Protein AF-A0A2D4R068-F1 (afdb_monomer)

Mean predicted aligned error: 4.98 Å

Radius of gyration: 14.77 Å; Cα contacts (8 Å, |Δi|>4): 246; chains: 1; bounding box: 35×33×38 Å

Foldseek 3Di:
DPLVPDDLVQFDPPPHTKGKDACPDPPVLLVVCLVCVVPCVPPSNVVVCVVVVKDKDKDWDPVPQDLPAQKWKKAWNDDPPDPFWKFKAQVNDTDTRDHRMIMIHSGPDIDIDGDDDDDPTGMIMTMDDHPVVVVVSCVVSVNDD

Solvent-accessible surface area (backbone atoms only — not comparable to full-atom values): 8545 Å² total; per-residue (Å²): 111,69,70,82,77,66,52,69,90,31,54,40,64,78,86,47,58,34,37,50,42,72,55,75,59,54,66,70,62,46,50,59,41,57,80,38,50,92,43,68,77,38,68,69,39,45,53,48,28,66,75,47,74,36,55,76,46,75,38,52,42,73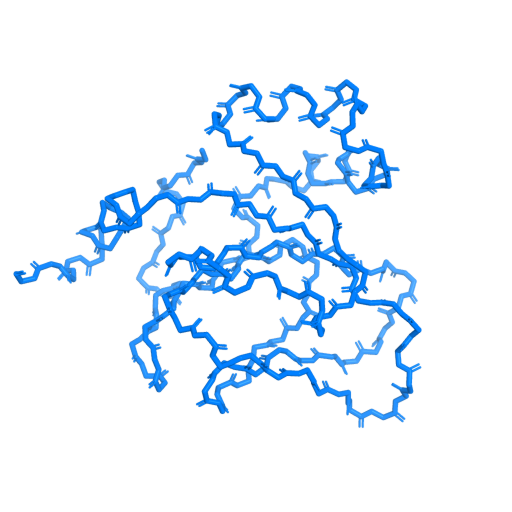,88,66,63,74,71,84,53,73,34,41,33,40,34,32,54,53,59,86,88,60,84,76,67,38,30,42,24,46,72,81,43,78,39,76,63,43,61,52,26,38,42,37,27,65,67,79,54,72,47,79,48,67,76,82,62,91,75,90,69,55,36,29,37,39,40,63,55,58,66,67,63,52,49,58,55,40,45,76,69,74,66,67,130

Secondary structure (DSSP, 8-state):
--GGG--GGGEE-SSS-EEEEE-SS-HHHHHHHHHTTT-TTSHHHHHHHHHHT--EEEESSGGG----SSSEEEEE---TT----EEEEETTEEEE--TTEEEEES---EEEEESSS--S---EEEE---HHHHHHHHHTTT---

Sequence (145 aa):
MDWAKLKLDHYHDQPVEHICITSLIDTNTYDRLYENQKDLNHQSWQEFKKKHNTNCSLRENISDIDLSNDVIWLWFFKERSDQTASYVHIKGKQIRYRPNVFLISKCKDFKFVHASRKYIRSPFVQLDMNVDDYNKILKRFNKTT

Structure (mmCIF, N/CA/C/O backbone):
data_AF-A0A2D4R068-F1
#
_entry.id   AF-A0A2D4R068-F1
#
loop_
_atom_site.group_PDB
_atom_site.id
_atom_site.type_symbol
_atom_site.label_atom_id
_atom_site.label_alt_id
_atom_site.label_comp_id
_atom_site.label_asym_id
_atom_site.label_entity_id
_atom_site.label_seq_id
_atom_site.pdbx_PDB_ins_code
_atom_site.Cartn_x
_atom_site.Cartn_y
_atom_site.Cartn_z
_atom_site.occupancy
_atom_site.B_iso_or_equiv
_atom_site.auth_seq_id
_atom_site.auth_comp_id
_atom_site.auth_asym_id
_atom_site.auth_atom_id
_atom_site.pdbx_PDB_model_num
ATOM 1 N N . MET A 1 1 ? 1.520 11.495 3.829 1.00 82.88 1 MET A N 1
ATOM 2 C CA . MET A 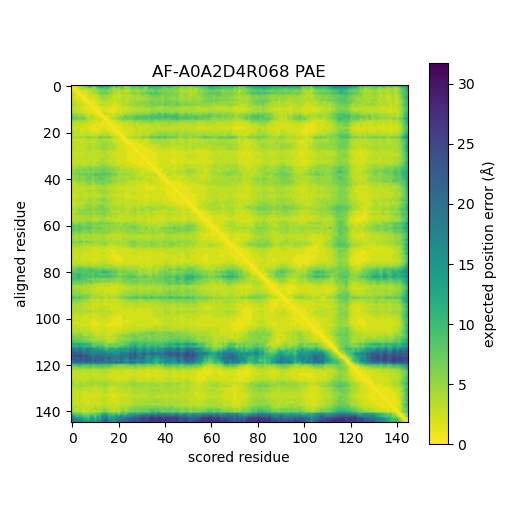1 1 ? 0.632 11.126 2.707 1.00 82.88 1 MET A CA 1
ATOM 3 C C . MET A 1 1 ? -0.531 12.098 2.625 1.00 82.88 1 MET A C 1
ATOM 5 O O . MET A 1 1 ? -0.903 12.650 3.655 1.00 82.88 1 MET A O 1
ATOM 9 N N . ASP A 1 2 ? -1.098 12.307 1.436 1.00 82.62 2 ASP A N 1
ATOM 10 C CA . ASP A 1 2 ? -2.287 13.153 1.263 1.00 82.62 2 ASP A CA 1
ATOM 11 C C . ASP A 1 2 ? -3.577 12.369 1.554 1.00 82.62 2 ASP A C 1
ATOM 13 O O . ASP A 1 2 ? -4.282 11.892 0.663 1.00 82.62 2 ASP A O 1
ATOM 17 N N . TRP A 1 3 ? -3.876 12.217 2.842 1.00 85.75 3 TRP A N 1
ATOM 18 C CA . TRP A 1 3 ? -5.055 11.497 3.320 1.00 85.75 3 TRP A CA 1
ATOM 19 C C . TRP A 1 3 ? -6.383 12.203 2.998 1.00 85.75 3 TRP A C 1
ATOM 21 O O . TRP A 1 3 ? -7.442 11.634 3.260 1.00 85.75 3 TRP A O 1
ATOM 31 N N . ALA A 1 4 ? -6.367 13.432 2.462 1.00 83.62 4 ALA A N 1
ATOM 32 C CA . ALA A 1 4 ? -7.583 14.136 2.047 1.00 83.62 4 ALA A CA 1
ATOM 33 C C . ALA A 1 4 ? -8.223 13.511 0.797 1.00 83.62 4 ALA A C 1
ATOM 35 O O . ALA A 1 4 ? -9.417 13.672 0.572 1.00 83.62 4 ALA A O 1
ATOM 36 N N . LYS A 1 5 ? -7.455 12.737 0.018 1.00 86.38 5 LYS A N 1
ATOM 37 C CA . LYS A 1 5 ? -7.952 12.001 -1.155 1.00 86.38 5 LYS A CA 1
ATOM 38 C C . LYS A 1 5 ? -8.759 10.745 -0.810 1.00 86.38 5 LYS A C 1
ATOM 40 O O . LYS A 1 5 ? -9.302 10.103 -1.711 1.00 86.38 5 LYS A O 1
ATOM 45 N N . LEU A 1 6 ? -8.809 10.349 0.462 1.00 88.94 6 LEU A N 1
ATOM 46 C CA . LEU A 1 6 ? -9.571 9.182 0.890 1.00 88.94 6 LEU A CA 1
ATOM 47 C C . LEU A 1 6 ? -11.080 9.450 0.788 1.00 88.94 6 LEU A C 1
ATOM 49 O O . LEU A 1 6 ? -11.568 10.481 1.238 1.00 88.94 6 LEU A O 1
ATOM 53 N N . LYS A 1 7 ? -11.809 8.494 0.208 1.00 89.06 7 LYS A N 1
ATOM 54 C CA . LYS A 1 7 ? -13.267 8.489 0.056 1.00 89.06 7 LYS A CA 1
ATOM 55 C C . LYS A 1 7 ? -13.826 7.233 0.712 1.00 89.06 7 LYS A C 1
ATOM 57 O O . LYS A 1 7 ? -13.092 6.256 0.845 1.00 89.06 7 LYS A O 1
ATOM 62 N N . LEU A 1 8 ? -15.108 7.250 1.076 1.00 86.62 8 LEU A N 1
ATOM 63 C CA . LEU A 1 8 ? -15.779 6.112 1.721 1.00 86.62 8 LEU A CA 1
ATOM 64 C C . LEU A 1 8 ? -15.602 4.802 0.936 1.00 86.62 8 LEU A C 1
ATOM 66 O O . LEU A 1 8 ? -15.332 3.776 1.545 1.00 86.62 8 LEU A O 1
ATOM 70 N N . ASP A 1 9 ? -15.621 4.859 -0.397 1.00 89.69 9 ASP A N 1
ATOM 71 C CA . ASP A 1 9 ? -15.455 3.688 -1.273 1.00 89.69 9 ASP A CA 1
ATOM 72 C C . ASP A 1 9 ? -14.075 3.015 -1.184 1.00 89.69 9 ASP A C 1
ATOM 74 O O . ASP A 1 9 ? -13.909 1.891 -1.651 1.00 89.69 9 ASP A O 1
ATOM 78 N N . HIS A 1 10 ? -13.074 3.689 -0.609 1.00 92.50 10 HIS A N 1
ATOM 79 C CA . HIS A 1 10 ? -11.753 3.102 -0.371 1.00 92.50 10 HIS A CA 1
ATOM 80 C C . HIS A 1 10 ? -11.704 2.267 0.911 1.00 92.50 10 HIS A C 1
ATOM 82 O O . HIS A 1 10 ? -10.732 1.545 1.125 1.00 92.50 10 HIS A O 1
ATOM 88 N N . TYR A 1 11 ? -12.696 2.407 1.791 1.00 92.94 11 TYR A N 1
ATOM 89 C CA . TYR A 1 11 ? -12.794 1.654 3.031 1.00 92.94 11 TYR A CA 1
ATOM 90 C C . TYR A 1 11 ? -13.700 0.438 2.844 1.00 92.94 11 TYR A C 1
ATOM 92 O O . TYR A 1 11 ? -14.784 0.518 2.264 1.00 92.94 11 TYR A O 1
ATOM 100 N N . HIS A 1 12 ? -13.268 -0.692 3.388 1.00 92.12 12 HIS A N 1
ATOM 101 C CA . HIS A 1 12 ? -14.006 -1.942 3.354 1.00 92.12 12 HIS A CA 1
ATOM 102 C C . HIS A 1 12 ? -13.943 -2.596 4.732 1.00 92.12 12 HIS A C 1
ATOM 104 O O . HIS A 1 12 ? -12.864 -2.726 5.300 1.00 92.12 12 HIS A O 1
ATOM 110 N N . ASP A 1 13 ? -15.085 -3.026 5.259 1.00 89.25 13 ASP A N 1
ATOM 111 C CA . ASP A 1 13 ? -15.202 -3.707 6.555 1.00 89.25 13 ASP A CA 1
ATOM 112 C C . ASP A 1 13 ? -15.352 -5.230 6.422 1.00 89.25 13 ASP A C 1
ATOM 114 O O . ASP A 1 13 ? -14.935 -5.978 7.306 1.00 89.25 13 ASP A O 1
ATOM 118 N N . GLN A 1 14 ? -15.912 -5.703 5.307 1.00 87.62 14 GLN A N 1
ATOM 119 C CA . GLN A 1 14 ? -16.108 -7.122 5.019 1.00 87.62 14 GLN A CA 1
ATOM 120 C C . GLN A 1 14 ? -15.134 -7.634 3.950 1.00 87.62 14 GLN A C 1
ATOM 122 O O . GLN A 1 14 ? -14.941 -6.984 2.914 1.00 87.62 14 GLN A O 1
ATOM 127 N N . PRO A 1 15 ? -14.549 -8.836 4.126 1.00 89.25 15 PRO A N 1
ATOM 128 C CA . PRO A 1 15 ? -14.600 -9.759 5.275 1.00 89.25 15 PRO A CA 1
ATOM 129 C C . PRO A 1 15 ? -13.636 -9.381 6.419 1.00 89.25 15 PRO A C 1
ATOM 131 O O . PRO A 1 15 ? -13.610 -10.039 7.465 1.00 89.25 15 PRO A O 1
ATOM 134 N N . VAL A 1 16 ? -12.802 -8.364 6.193 1.00 92.38 16 VAL A N 1
ATOM 135 C CA . VAL A 1 16 ? -11.957 -7.700 7.191 1.00 92.38 16 VAL A CA 1
ATOM 136 C C . VAL A 1 16 ? -11.907 -6.221 6.907 1.00 92.38 16 VAL A C 1
ATOM 138 O O . VAL A 1 16 ? -12.034 -5.806 5.754 1.00 92.38 16 VAL A O 1
ATOM 141 N N . GLU A 1 17 ? -11.591 -5.459 7.944 1.00 93.38 17 GLU A N 1
ATOM 142 C CA . GLU A 1 17 ? -11.246 -4.063 7.788 1.00 93.38 17 GLU A CA 1
ATOM 143 C C . GLU A 1 17 ? -9.969 -3.895 6.955 1.00 93.38 17 GLU A C 1
ATOM 145 O O . GLU A 1 17 ? -8.890 -4.378 7.317 1.00 93.38 17 GLU A O 1
ATOM 150 N N . HIS A 1 18 ? -10.092 -3.197 5.834 1.00 94.44 18 HIS A N 1
ATOM 151 C CA . HIS A 1 18 ? -8.967 -2.782 5.017 1.00 94.44 18 HIS A CA 1
ATOM 152 C C . HIS A 1 18 ? -9.292 -1.510 4.239 1.00 94.44 18 HIS A C 1
ATOM 154 O O . HIS A 1 18 ? -10.443 -1.208 3.928 1.00 94.44 18 HIS A O 1
ATOM 160 N N . ILE A 1 19 ? -8.241 -0.776 3.895 1.00 94.69 19 ILE A N 1
ATOM 161 C CA . ILE A 1 19 ? -8.295 0.371 3.000 1.00 94.69 19 ILE A CA 1
ATOM 162 C C . ILE A 1 19 ? -7.616 -0.035 1.699 1.00 94.69 19 ILE A C 1
ATOM 164 O O . ILE A 1 19 ? -6.471 -0.488 1.709 1.00 94.69 19 ILE A O 1
ATOM 168 N N . CYS A 1 20 ? -8.313 0.150 0.585 1.00 94.50 20 CYS A N 1
ATOM 169 C CA . CYS A 1 20 ? -7.786 -0.057 -0.753 1.00 94.50 20 CYS A CA 1
ATOM 170 C C . CYS A 1 20 ? -7.958 1.232 -1.555 1.00 94.50 20 CYS A C 1
ATOM 172 O O . CYS A 1 20 ? -9.076 1.666 -1.825 1.00 94.50 20 CYS A O 1
ATOM 174 N N . ILE A 1 21 ? -6.849 1.858 -1.940 1.00 94.00 21 ILE A N 1
ATOM 175 C CA . ILE A 1 21 ? -6.875 3.095 -2.722 1.00 94.00 21 ILE A CA 1
ATOM 176 C C . ILE A 1 21 ? -5.895 3.020 -3.882 1.00 94.00 21 ILE A C 1
ATOM 178 O O . ILE A 1 21 ? -4.721 2.692 -3.725 1.00 94.00 21 ILE A O 1
ATOM 182 N N . THR A 1 22 ? -6.380 3.388 -5.060 1.00 91.75 22 THR A N 1
ATOM 183 C CA . THR A 1 22 ? -5.560 3.596 -6.251 1.00 91.75 22 THR A CA 1
ATOM 184 C C . THR A 1 22 ? -5.148 5.061 -6.343 1.00 91.75 22 THR A C 1
ATOM 186 O O . THR A 1 22 ? -5.979 5.943 -6.128 1.00 91.75 22 THR A O 1
ATOM 189 N N . SER A 1 23 ? -3.901 5.331 -6.720 1.00 86.75 23 SER A N 1
ATOM 190 C CA . SER A 1 23 ? -3.433 6.684 -7.054 1.00 86.75 23 SER A CA 1
ATOM 191 C C . SER A 1 23 ? -3.502 7.703 -5.906 1.00 86.75 23 SER A C 1
ATOM 193 O O . SER A 1 23 ? -3.738 8.893 -6.126 1.00 86.75 23 SER A O 1
ATOM 195 N N . LEU A 1 24 ? -3.260 7.258 -4.665 1.00 90.50 24 LEU A N 1
ATOM 196 C CA . LEU A 1 24 ? -3.041 8.164 -3.525 1.00 90.50 24 LEU A CA 1
ATOM 197 C C . LEU A 1 24 ? -1.848 9.102 -3.802 1.00 90.50 24 LEU A C 1
ATOM 199 O O . LEU A 1 24 ? -1.916 10.312 -3.562 1.00 90.50 24 LEU A O 1
ATOM 203 N N . ILE A 1 25 ? -0.784 8.529 -4.369 1.00 92.19 25 ILE A N 1
ATOM 204 C CA . ILE A 1 25 ? 0.355 9.238 -4.950 1.00 92.19 25 ILE A CA 1
ATOM 205 C C . ILE A 1 25 ? 0.069 9.491 -6.430 1.00 92.19 25 ILE A C 1
ATOM 207 O O . ILE A 1 25 ? -0.452 8.615 -7.122 1.00 92.19 25 ILE A O 1
ATOM 211 N N . ASP A 1 26 ? 0.379 10.695 -6.908 1.00 91.31 26 ASP A N 1
ATOM 212 C CA . ASP A 1 26 ? 0.210 11.044 -8.316 1.00 91.31 26 ASP A CA 1
ATOM 213 C C . ASP A 1 26 ? 1.123 10.198 -9.215 1.00 91.31 26 ASP A C 1
ATOM 215 O O . ASP A 1 26 ? 2.186 9.735 -8.796 1.00 91.31 26 ASP A O 1
ATOM 219 N N . THR A 1 27 ? 0.702 9.994 -10.462 1.00 91.38 27 THR A N 1
ATOM 220 C CA . THR A 1 27 ? 1.404 9.117 -11.404 1.00 91.38 27 THR A CA 1
ATOM 221 C C . THR A 1 27 ? 2.848 9.549 -11.647 1.00 91.38 27 THR A C 1
ATOM 223 O O . THR A 1 27 ? 3.717 8.690 -11.686 1.00 91.38 27 THR A O 1
ATOM 226 N N . ASN A 1 28 ? 3.139 10.852 -11.712 1.00 92.19 28 ASN A N 1
ATOM 227 C CA . ASN A 1 28 ? 4.501 11.337 -11.956 1.00 92.19 28 ASN A CA 1
ATOM 228 C C . ASN A 1 28 ? 5.439 10.979 -10.795 1.00 92.19 28 ASN A C 1
ATOM 230 O O . ASN A 1 28 ? 6.547 10.482 -11.007 1.00 92.19 28 ASN A O 1
ATOM 234 N N . THR A 1 29 ? 4.990 11.196 -9.556 1.00 92.62 29 THR A N 1
ATOM 235 C CA . THR A 1 29 ? 5.743 10.795 -8.363 1.00 92.62 29 THR A CA 1
ATOM 236 C C . THR A 1 29 ? 5.902 9.277 -8.299 1.00 92.62 29 THR A C 1
ATOM 238 O O . THR A 1 29 ? 7.002 8.799 -8.018 1.00 92.62 29 THR A O 1
ATOM 241 N N . TYR A 1 30 ? 4.835 8.521 -8.573 1.00 94.06 30 TYR A N 1
ATOM 242 C CA . TYR A 1 30 ? 4.883 7.058 -8.606 1.00 94.06 30 TYR A CA 1
ATOM 243 C C . TYR A 1 30 ? 5.888 6.556 -9.645 1.00 94.06 30 TYR A C 1
ATOM 245 O O . TYR A 1 30 ? 6.736 5.740 -9.307 1.00 94.06 30 TYR A O 1
ATOM 253 N N . ASP A 1 31 ? 5.853 7.081 -10.869 1.00 93.50 31 ASP A N 1
ATOM 254 C CA . ASP A 1 31 ? 6.744 6.678 -11.954 1.00 93.50 31 ASP A CA 1
ATOM 255 C C . ASP A 1 31 ? 8.207 6.950 -11.598 1.00 93.50 31 ASP A C 1
ATOM 257 O O . ASP A 1 31 ? 9.051 6.068 -11.735 1.00 93.50 31 ASP A O 1
ATOM 261 N N . ARG A 1 32 ? 8.508 8.125 -11.031 1.00 93.88 32 ARG A N 1
ATOM 262 C CA . ARG A 1 32 ? 9.861 8.462 -10.562 1.00 93.88 32 ARG A CA 1
ATOM 263 C C . ARG A 1 32 ? 10.376 7.491 -9.494 1.00 93.88 32 ARG A C 1
ATO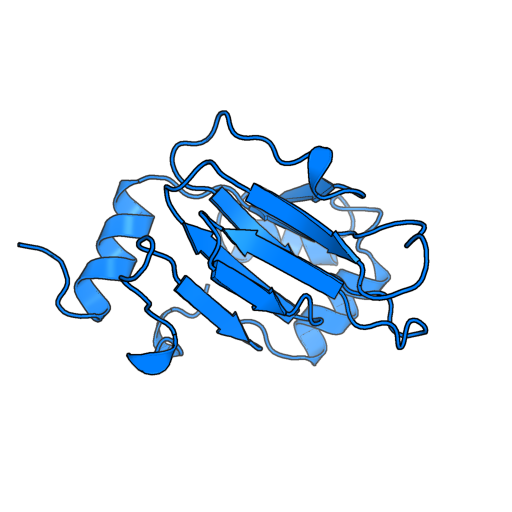M 265 O O . ARG A 1 32 ? 11.557 7.144 -9.489 1.00 93.88 32 ARG A O 1
ATOM 272 N N . LEU A 1 33 ? 9.510 7.073 -8.572 1.00 94.69 33 LEU A N 1
ATOM 273 C CA . LEU A 1 33 ? 9.851 6.102 -7.529 1.00 94.69 33 LEU A CA 1
ATOM 274 C C . LEU A 1 33 ? 9.959 4.682 -8.091 1.00 94.69 33 LEU A C 1
ATOM 276 O O . LEU A 1 33 ? 10.839 3.933 -7.675 1.00 94.69 33 LEU A O 1
ATOM 280 N N . TYR A 1 34 ? 9.111 4.336 -9.060 1.00 93.81 34 TYR A N 1
ATOM 281 C CA . TYR A 1 34 ? 9.105 3.051 -9.751 1.00 93.81 34 TYR A CA 1
ATOM 282 C C . TYR A 1 34 ? 10.418 2.813 -10.503 1.00 93.81 34 TYR A C 1
ATOM 284 O O . TYR A 1 34 ? 11.011 1.747 -10.348 1.00 93.81 34 TYR A O 1
ATOM 292 N N . GLU A 1 35 ? 10.921 3.808 -11.243 1.00 92.88 35 GLU A N 1
ATOM 293 C CA . GLU A 1 35 ? 12.210 3.689 -11.949 1.00 92.88 35 GLU A CA 1
ATOM 294 C C . GLU A 1 35 ? 13.378 3.424 -10.981 1.00 92.88 35 GLU A C 1
ATOM 296 O O . GLU A 1 35 ? 14.335 2.734 -11.320 1.00 92.88 35 GLU A O 1
ATOM 301 N N . ASN A 1 36 ? 13.262 3.895 -9.736 1.00 92.19 36 ASN A N 1
ATOM 302 C CA . ASN A 1 36 ? 14.273 3.733 -8.692 1.00 92.19 36 ASN A CA 1
ATOM 303 C C . ASN A 1 36 ? 13.884 2.697 -7.626 1.00 92.19 36 ASN A C 1
ATOM 305 O O . ASN A 1 36 ? 14.470 2.675 -6.549 1.00 92.19 36 ASN A O 1
ATOM 309 N N . GLN A 1 37 ? 12.886 1.841 -7.871 1.00 89.94 37 GLN A N 1
ATOM 310 C CA . GLN A 1 37 ? 12.314 0.979 -6.825 1.00 89.94 37 GLN A CA 1
ATOM 311 C C . GLN A 1 37 ? 13.332 0.019 -6.192 1.00 89.94 37 GLN A C 1
ATOM 313 O O . GLN A 1 37 ? 13.208 -0.307 -5.016 1.00 89.94 37 GLN A O 1
ATOM 318 N N . LYS A 1 38 ? 14.347 -0.409 -6.960 1.00 89.25 38 LYS A N 1
ATOM 319 C CA . LYS A 1 38 ? 15.411 -1.319 -6.501 1.00 89.25 38 LYS A CA 1
ATOM 320 C C . LYS A 1 38 ? 16.405 -0.653 -5.548 1.00 89.25 38 LYS A C 1
ATOM 322 O O . LYS A 1 38 ? 17.078 -1.359 -4.806 1.00 89.25 38 LYS A O 1
ATOM 327 N N . ASP A 1 39 ? 16.488 0.676 -5.564 1.00 92.00 39 ASP A N 1
ATOM 328 C CA . ASP A 1 39 ? 17.356 1.454 -4.687 1.00 92.00 39 ASP A CA 1
ATOM 329 C C . ASP A 1 39 ? 16.525 2.439 -3.856 1.00 92.00 39 ASP A C 1
ATOM 331 O O . ASP A 1 39 ? 16.320 3.602 -4.208 1.00 92.00 39 ASP A O 1
ATOM 335 N N . LEU A 1 40 ? 16.068 1.970 -2.693 1.00 91.06 40 LEU A N 1
ATOM 336 C CA . LEU A 1 40 ? 15.340 2.808 -1.737 1.00 91.06 40 LEU A CA 1
ATOM 337 C C . LEU A 1 40 ? 16.227 3.840 -1.019 1.00 91.06 40 LEU A C 1
ATOM 339 O O . LEU A 1 40 ? 15.707 4.598 -0.189 1.00 91.06 40 LEU A O 1
ATOM 343 N N . ASN A 1 41 ? 17.536 3.861 -1.294 1.00 91.25 41 ASN A N 1
ATOM 344 C CA . ASN A 1 41 ? 18.455 4.901 -0.841 1.00 91.25 41 ASN A CA 1
ATOM 345 C C . ASN A 1 41 ? 18.659 5.998 -1.888 1.00 91.25 41 ASN A C 1
ATOM 347 O O . ASN A 1 41 ? 19.216 7.044 -1.551 1.00 91.25 41 ASN A O 1
ATOM 351 N N . HIS A 1 42 ? 18.155 5.802 -3.110 1.00 94.62 42 HIS A N 1
ATOM 352 C CA . HIS A 1 42 ? 18.167 6.818 -4.148 1.00 94.62 42 HIS A CA 1
ATOM 353 C C . HIS A 1 42 ? 17.486 8.108 -3.669 1.00 94.62 42 HIS A C 1
ATOM 355 O O . HIS A 1 42 ? 16.519 8.078 -2.897 1.00 94.62 42 HIS A O 1
ATOM 361 N N . GLN A 1 43 ? 17.947 9.257 -4.174 1.00 94.12 43 GLN A N 1
ATOM 362 C CA . GLN A 1 43 ? 17.480 10.582 -3.757 1.00 94.12 43 GLN A CA 1
ATOM 363 C C . GLN A 1 43 ? 15.948 10.699 -3.775 1.00 94.12 43 GLN A C 1
ATOM 365 O O . GLN A 1 43 ? 15.352 11.208 -2.830 1.00 94.12 43 GLN A O 1
ATOM 370 N N . SER A 1 44 ? 15.290 10.169 -4.810 1.00 93.38 44 SER A N 1
ATOM 371 C CA . SER A 1 44 ? 13.827 10.218 -4.934 1.00 93.38 44 SER A CA 1
ATOM 372 C C . SER A 1 44 ? 13.100 9.509 -3.785 1.00 93.38 44 SER A C 1
ATOM 374 O O . SER A 1 44 ? 12.079 10.007 -3.307 1.00 93.38 44 SER A O 1
ATOM 376 N N . TRP A 1 45 ? 13.628 8.373 -3.320 1.00 94.94 45 TRP A N 1
ATOM 377 C CA . TRP A 1 45 ? 13.072 7.635 -2.186 1.00 94.94 45 TRP A CA 1
ATOM 378 C C . TRP A 1 45 ? 13.393 8.310 -0.854 1.00 94.94 45 TRP A C 1
ATOM 380 O O . TRP A 1 45 ? 12.526 8.362 0.015 1.00 94.94 45 TRP A O 1
ATOM 390 N N . GLN A 1 46 ? 14.587 8.885 -0.701 1.00 93.94 46 GLN A N 1
ATOM 391 C CA . GLN A 1 46 ? 14.951 9.661 0.490 1.00 93.94 46 GLN A CA 1
ATOM 392 C C . GLN A 1 46 ? 14.062 10.900 0.655 1.00 93.94 46 GLN A C 1
ATOM 394 O O . GLN A 1 46 ? 13.528 11.150 1.736 1.00 93.94 46 GLN A O 1
ATOM 399 N N . GLU A 1 47 ? 13.828 11.640 -0.432 1.00 93.50 47 GLU A N 1
ATOM 400 C CA . GLU A 1 47 ? 12.893 12.768 -0.460 1.00 93.50 47 GLU A CA 1
ATOM 401 C C . GLU A 1 47 ? 11.481 12.335 -0.058 1.00 93.50 47 GLU A C 1
ATOM 403 O O . GLU A 1 47 ? 10.827 13.008 0.740 1.00 93.50 47 GLU A O 1
ATOM 408 N N . PHE A 1 48 ? 11.017 11.195 -0.574 1.00 93.50 48 PHE A N 1
ATOM 409 C CA . PHE A 1 48 ? 9.706 10.646 -0.247 1.00 93.50 48 PHE A CA 1
ATOM 410 C C . PHE A 1 48 ? 9.589 10.254 1.233 1.00 93.50 48 PHE A C 1
ATOM 412 O O . PHE A 1 48 ? 8.653 10.694 1.907 1.00 93.50 48 PHE A O 1
ATOM 419 N N . LYS A 1 49 ? 10.556 9.488 1.756 1.00 93.00 49 LYS A N 1
ATOM 420 C CA . LYS A 1 49 ? 10.617 9.069 3.166 1.00 93.00 49 LYS A CA 1
ATOM 421 C C . LYS A 1 49 ? 10.628 10.281 4.092 1.00 93.00 49 LYS A C 1
ATOM 423 O O . LYS A 1 49 ? 9.831 10.346 5.023 1.00 93.00 49 LYS A O 1
ATOM 428 N N . LYS A 1 50 ? 11.446 11.294 3.780 1.00 92.62 50 LYS A N 1
ATOM 429 C CA . LYS A 1 50 ? 11.519 12.553 4.536 1.00 92.62 50 LYS A CA 1
ATOM 430 C C . LYS A 1 50 ? 10.206 13.337 4.487 1.00 92.62 50 LYS A C 1
ATOM 432 O O . LYS A 1 50 ? 9.736 13.805 5.518 1.00 92.62 50 LYS A O 1
ATOM 437 N N . LYS A 1 51 ? 9.585 13.462 3.310 1.00 92.12 51 LYS A N 1
ATOM 438 C CA . LYS A 1 51 ? 8.315 14.190 3.126 1.00 92.12 51 LYS A CA 1
ATOM 439 C C . LYS A 1 51 ? 7.148 13.544 3.874 1.00 92.12 51 LYS A C 1
ATOM 441 O O . LYS A 1 51 ? 6.203 14.233 4.257 1.00 92.12 51 LYS A O 1
ATOM 446 N N . HIS A 1 52 ? 7.162 12.224 4.024 1.00 88.81 52 HIS A N 1
ATOM 447 C CA . HIS A 1 52 ? 6.056 11.475 4.618 1.00 88.81 52 HIS A CA 1
ATOM 448 C C . HIS A 1 52 ? 6.365 10.855 5.978 1.00 88.81 52 HIS A C 1
ATOM 450 O O . HIS A 1 52 ? 5.468 10.231 6.539 1.00 88.81 52 HIS A O 1
ATOM 456 N N . ASN A 1 53 ? 7.568 11.085 6.510 1.00 88.81 53 ASN A N 1
ATOM 457 C CA . ASN A 1 53 ? 8.057 10.562 7.783 1.00 88.81 53 ASN A CA 1
ATOM 458 C C . ASN A 1 53 ? 7.749 9.067 7.958 1.00 88.81 53 ASN A C 1
ATOM 460 O O . ASN A 1 53 ? 7.124 8.651 8.930 1.00 88.81 53 ASN A O 1
ATOM 464 N N . THR A 1 54 ? 8.119 8.272 6.957 1.00 89.00 54 THR A N 1
ATOM 465 C CA . THR A 1 54 ? 7.851 6.832 6.914 1.00 89.00 54 THR A CA 1
ATOM 466 C C . THR A 1 54 ? 9.078 6.104 6.390 1.00 89.00 54 THR A C 1
ATOM 468 O O . THR A 1 54 ? 9.819 6.644 5.563 1.00 89.00 54 THR A O 1
ATOM 471 N N . ASN A 1 55 ? 9.286 4.878 6.861 1.00 91.81 55 ASN A N 1
ATOM 472 C CA . ASN A 1 55 ? 10.269 3.983 6.275 1.00 91.81 55 ASN A CA 1
ATOM 473 C C . ASN A 1 55 ? 9.617 3.135 5.190 1.00 91.81 55 ASN A C 1
ATOM 475 O O . ASN A 1 55 ? 8.397 2.980 5.120 1.00 91.81 55 ASN A O 1
ATOM 479 N N . CYS A 1 56 ? 10.458 2.603 4.313 1.00 93.38 56 CYS A N 1
ATOM 480 C CA . CYS A 1 56 ? 10.019 1.797 3.189 1.00 93.38 56 CYS A CA 1
ATOM 481 C C . CYS A 1 56 ? 10.968 0.617 3.019 1.00 93.38 56 CYS A C 1
ATOM 483 O O . CYS A 1 56 ? 12.189 0.803 3.059 1.00 93.38 56 CYS A O 1
ATOM 485 N N . SER A 1 57 ? 10.402 -0.553 2.748 1.00 94.31 57 SER A N 1
ATOM 486 C CA . SER A 1 57 ? 11.137 -1.771 2.417 1.00 94.31 57 SER A CA 1
ATOM 487 C C . SER A 1 57 ? 10.582 -2.361 1.128 1.00 94.31 57 SER A C 1
ATOM 489 O O . SER A 1 57 ? 9.385 -2.629 1.030 1.00 94.31 57 SER A O 1
ATOM 491 N N . LEU A 1 58 ? 11.448 -2.555 0.134 1.00 94.25 58 LEU A N 1
ATOM 492 C CA . LEU A 1 58 ? 11.083 -3.221 -1.108 1.00 94.25 58 LEU A CA 1
ATOM 493 C C . LEU A 1 58 ? 11.092 -4.722 -0.844 1.00 94.25 58 LEU A C 1
ATOM 495 O O . LEU A 1 58 ? 12.055 -5.256 -0.295 1.00 94.25 58 LEU A O 1
ATOM 499 N N . ARG A 1 59 ? 10.032 -5.394 -1.274 1.00 92.50 59 ARG A N 1
ATOM 500 C CA . ARG A 1 59 ? 9.921 -6.848 -1.259 1.00 92.50 59 ARG A CA 1
ATOM 501 C C . ARG A 1 59 ? 9.513 -7.317 -2.640 1.00 92.50 59 ARG A C 1
ATOM 503 O O . ARG A 1 59 ? 8.758 -6.631 -3.326 1.00 92.50 59 ARG A O 1
ATOM 510 N N . GLU A 1 60 ? 10.036 -8.460 -3.063 1.00 88.12 60 GLU A N 1
ATOM 511 C CA . GLU A 1 60 ? 9.837 -8.946 -4.430 1.00 88.12 60 GLU A CA 1
ATOM 512 C C . GLU A 1 60 ? 8.695 -9.950 -4.550 1.00 88.12 60 GLU A C 1
ATOM 514 O O . GLU A 1 60 ? 8.164 -10.115 -5.645 1.00 88.12 60 GLU A O 1
ATOM 519 N N . ASN A 1 61 ? 8.290 -10.594 -3.452 1.00 85.94 61 ASN A N 1
ATOM 520 C CA . ASN A 1 61 ? 7.180 -11.540 -3.436 1.00 85.94 61 ASN A CA 1
ATOM 521 C C . ASN A 1 61 ? 6.270 -11.305 -2.239 1.00 85.94 61 ASN A C 1
ATOM 523 O O . ASN A 1 61 ? 6.717 -10.964 -1.149 1.00 85.94 61 ASN A O 1
ATOM 527 N N . ILE A 1 62 ? 4.966 -11.512 -2.431 1.00 81.56 62 ILE A N 1
ATOM 528 C CA . ILE A 1 62 ? 3.944 -11.321 -1.383 1.00 81.56 62 ILE A CA 1
ATOM 529 C C . ILE A 1 62 ? 4.122 -12.306 -0.221 1.00 81.56 62 ILE A C 1
ATOM 531 O O . ILE A 1 62 ? 3.743 -12.001 0.904 1.00 81.56 62 ILE A O 1
ATOM 535 N N . SER A 1 63 ? 4.762 -13.451 -0.463 1.00 82.31 63 SER A N 1
ATOM 536 C CA . SER A 1 63 ? 5.223 -14.351 0.601 1.00 82.31 63 SER A CA 1
ATOM 537 C C . SER A 1 63 ? 6.187 -13.684 1.579 1.00 82.31 63 SER A C 1
ATOM 539 O O . SER A 1 63 ? 6.290 -14.124 2.717 1.00 82.31 63 SER A O 1
ATOM 541 N N . ASP A 1 64 ? 6.881 -12.636 1.140 1.00 88.50 64 ASP A N 1
ATOM 542 C CA . ASP A 1 64 ? 7.932 -11.989 1.911 1.00 88.50 64 ASP A CA 1
ATOM 543 C C . ASP A 1 64 ? 7.367 -10.878 2.801 1.00 88.50 64 ASP A C 1
ATOM 545 O O . ASP A 1 64 ? 8.154 -10.239 3.495 1.00 88.50 64 ASP A O 1
ATOM 549 N N . ILE A 1 65 ? 6.047 -10.611 2.779 1.00 89.69 65 ILE A N 1
ATOM 550 C CA . ILE A 1 65 ? 5.417 -9.589 3.630 1.00 89.69 65 ILE A CA 1
ATOM 551 C C . ILE A 1 65 ? 5.866 -9.792 5.073 1.00 89.69 65 ILE A C 1
ATOM 553 O O . ILE A 1 65 ? 5.749 -10.877 5.641 1.00 89.69 65 ILE A O 1
ATOM 557 N N . ASP A 1 66 ? 6.324 -8.708 5.683 1.00 91.06 66 ASP A N 1
ATOM 558 C CA . ASP A 1 66 ? 6.640 -8.723 7.097 1.00 91.06 66 ASP A CA 1
ATOM 559 C C . ASP A 1 66 ? 5.381 -8.451 7.912 1.00 91.06 66 ASP A C 1
ATOM 561 O O . ASP A 1 66 ? 4.823 -7.353 7.886 1.00 91.06 66 ASP A O 1
ATOM 565 N N . LEU A 1 67 ? 4.936 -9.494 8.610 1.00 91.00 67 LEU A N 1
ATOM 566 C CA . LEU A 1 67 ? 3.732 -9.512 9.435 1.00 91.00 67 LEU A CA 1
ATOM 567 C C . LEU A 1 67 ? 4.005 -9.146 10.906 1.00 91.00 67 LEU A C 1
ATOM 569 O O . LEU A 1 67 ? 3.102 -9.270 11.744 1.00 91.00 67 LEU A O 1
ATOM 573 N N . SER A 1 68 ? 5.234 -8.733 11.243 1.00 90.38 68 SER A N 1
ATOM 574 C CA . SER A 1 68 ? 5.590 -8.305 12.602 1.00 90.38 68 SER A CA 1
ATOM 575 C C . SER A 1 68 ? 4.891 -7.002 12.989 1.00 90.38 68 SER A C 1
ATOM 577 O O . SER A 1 68 ? 4.427 -6.881 14.122 1.00 90.38 68 SER A O 1
ATOM 579 N N . ASN A 1 69 ? 4.709 -6.086 12.034 1.00 89.00 69 ASN A N 1
ATOM 580 C CA . ASN A 1 69 ? 3.979 -4.840 12.239 1.00 89.00 69 ASN A CA 1
ATOM 581 C C . ASN A 1 69 ? 2.490 -5.095 12.547 1.00 89.00 69 ASN A C 1
ATOM 583 O O . ASN A 1 69 ? 1.853 -5.994 11.988 1.00 89.00 69 ASN A O 1
ATOM 587 N N . ASP A 1 70 ? 1.909 -4.264 13.417 1.00 92.75 70 ASP A N 1
ATOM 588 C CA . ASP A 1 70 ? 0.477 -4.319 13.748 1.00 92.75 70 ASP A CA 1
ATOM 589 C C . ASP A 1 70 ? -0.414 -3.874 12.585 1.00 92.75 70 ASP A C 1
ATOM 591 O O . ASP A 1 70 ? -1.539 -4.352 12.430 1.00 92.75 70 ASP A O 1
ATOM 595 N N . VAL A 1 71 ? 0.091 -2.951 11.764 1.00 94.19 71 VAL A N 1
ATOM 596 C CA . VAL A 1 71 ? -0.565 -2.466 10.551 1.00 94.19 71 VAL A CA 1
ATOM 597 C C . VAL A 1 71 ? 0.296 -2.852 9.359 1.00 94.19 71 VAL A C 1
ATOM 599 O O . VAL A 1 71 ? 1.456 -2.457 9.251 1.00 94.19 71 VAL A O 1
ATOM 602 N N . ILE A 1 72 ? -0.293 -3.606 8.440 1.00 95.12 72 ILE A N 1
ATOM 603 C CA . ILE A 1 72 ? 0.322 -3.983 7.176 1.00 95.12 72 ILE A CA 1
ATOM 604 C C . ILE A 1 72 ? -0.070 -2.944 6.135 1.00 95.12 72 ILE A C 1
ATOM 606 O O . ILE A 1 72 ? -1.249 -2.792 5.806 1.00 95.12 72 ILE A O 1
ATOM 610 N N . TRP A 1 73 ? 0.923 -2.224 5.617 1.00 95.25 73 TRP A N 1
ATOM 611 C CA . TRP A 1 73 ? 0.742 -1.209 4.587 1.00 95.25 73 TRP A CA 1
ATOM 612 C C . TRP A 1 73 ? 1.579 -1.548 3.359 1.00 95.25 73 TRP A C 1
ATOM 614 O O . TRP A 1 73 ? 2.799 -1.405 3.351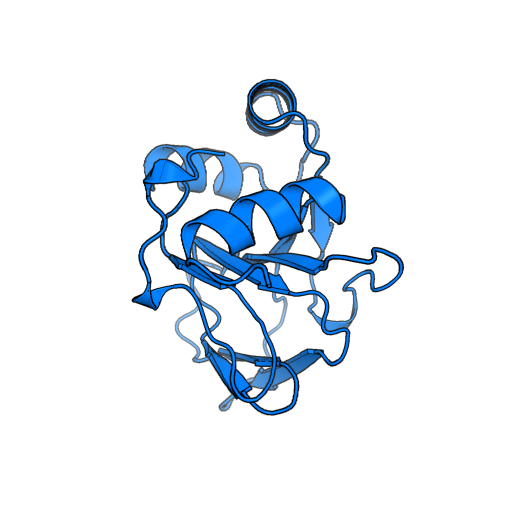 1.00 95.25 73 TRP A O 1
ATOM 624 N N . LEU A 1 74 ? 0.903 -2.006 2.311 1.00 95.50 74 LEU A N 1
ATOM 625 C CA . LEU A 1 74 ? 1.511 -2.423 1.057 1.00 95.50 74 LEU A CA 1
ATOM 626 C C . LEU A 1 74 ? 1.233 -1.389 -0.027 1.00 95.50 74 LEU A C 1
ATOM 628 O O . LEU A 1 74 ? 0.112 -0.896 -0.153 1.00 95.50 74 LEU A O 1
ATOM 632 N N . TRP A 1 75 ? 2.235 -1.117 -0.852 1.00 96.19 75 TRP A N 1
ATOM 633 C CA . TRP A 1 75 ? 2.117 -0.314 -2.060 1.00 96.19 75 TRP A CA 1
ATOM 634 C C . TRP A 1 75 ? 2.599 -1.113 -3.262 1.00 96.19 75 TRP A C 1
ATOM 636 O O . TRP A 1 75 ? 3.738 -1.570 -3.297 1.00 96.19 75 TRP A O 1
ATOM 646 N N . PHE A 1 76 ? 1.727 -1.321 -4.240 1.00 94.56 76 PHE A N 1
ATOM 647 C CA . PHE A 1 76 ? 1.976 -2.237 -5.348 1.00 94.56 76 PHE A CA 1
ATOM 648 C C . PHE A 1 76 ? 2.750 -1.583 -6.497 1.00 94.56 76 PHE A C 1
ATOM 650 O O . PHE A 1 76 ? 2.331 -0.554 -7.032 1.00 94.56 76 PHE A O 1
ATOM 657 N N . PHE A 1 77 ? 3.826 -2.251 -6.926 1.00 92.88 77 PHE A N 1
ATOM 658 C CA . PHE A 1 77 ? 4.705 -1.832 -8.021 1.00 92.88 77 PHE A CA 1
ATOM 659 C C . PHE A 1 77 ? 4.638 -2.809 -9.204 1.00 92.88 77 PHE A C 1
ATOM 661 O O . PHE A 1 77 ? 5.647 -3.329 -9.667 1.00 92.88 77 PHE A O 1
ATOM 668 N N . LYS A 1 78 ? 3.430 -3.087 -9.712 1.00 89.12 78 LYS A N 1
ATOM 669 C CA . LYS A 1 78 ? 3.248 -4.030 -10.828 1.00 89.12 78 LYS A CA 1
ATOM 670 C C . LYS A 1 78 ? 4.130 -3.657 -12.029 1.00 89.12 78 LYS A C 1
ATOM 672 O O . LYS A 1 78 ? 4.104 -2.509 -12.473 1.00 89.12 78 LYS A O 1
ATOM 677 N N . GLU A 1 79 ? 4.854 -4.640 -12.568 1.00 86.62 79 GLU A N 1
ATOM 678 C CA . GLU A 1 79 ? 5.692 -4.446 -13.753 1.00 86.62 79 GLU A CA 1
ATOM 679 C C . GLU A 1 79 ? 4.855 -3.996 -14.960 1.00 86.62 79 GLU A C 1
ATOM 681 O O . GLU A 1 79 ? 3.824 -4.590 -15.276 1.00 86.62 79 GLU A O 1
ATOM 686 N N . ARG A 1 80 ? 5.300 -2.936 -15.645 1.00 83.44 80 ARG A N 1
ATOM 687 C CA . ARG A 1 80 ? 4.554 -2.312 -16.757 1.00 83.44 80 ARG A CA 1
ATOM 688 C C . ARG A 1 80 ? 4.386 -3.221 -17.977 1.00 83.44 80 ARG A C 1
ATOM 690 O O . ARG A 1 80 ? 3.385 -3.121 -18.678 1.00 83.44 80 ARG A O 1
ATOM 697 N N . SER A 1 81 ? 5.363 -4.087 -18.239 1.00 82.94 81 SER A N 1
ATOM 698 C CA . SER A 1 81 ? 5.332 -5.056 -19.341 1.00 82.94 81 SER A CA 1
ATOM 699 C C . SER A 1 81 ? 4.373 -6.217 -19.081 1.00 82.94 81 SER A C 1
ATOM 701 O O . SER A 1 81 ? 4.010 -6.938 -20.011 1.00 82.94 81 SER A O 1
ATOM 703 N N . ASP A 1 82 ? 3.957 -6.414 -17.831 1.00 79.00 82 ASP A N 1
ATOM 704 C CA . ASP A 1 82 ? 3.177 -7.569 -17.445 1.00 79.00 82 ASP A CA 1
ATOM 705 C C . ASP A 1 82 ? 1.667 -7.304 -17.506 1.00 79.00 82 ASP A C 1
ATOM 707 O O . ASP A 1 82 ? 1.080 -6.539 -16.738 1.00 79.00 82 ASP A O 1
ATOM 711 N N . GLN A 1 83 ? 1.019 -8.029 -18.412 1.00 78.75 83 GLN A N 1
ATOM 712 C CA . GLN A 1 83 ? -0.417 -7.944 -18.663 1.00 78.75 83 GLN A CA 1
ATOM 713 C C . GLN A 1 83 ? -1.222 -8.995 -17.885 1.00 78.75 83 GLN A C 1
ATOM 715 O O . GLN A 1 83 ? -2.448 -9.048 -18.000 1.00 78.75 83 GLN A O 1
ATOM 720 N N . THR A 1 84 ? -0.569 -9.841 -17.083 1.00 81.81 84 THR A N 1
ATOM 721 C CA . THR A 1 84 ? -1.259 -10.904 -16.352 1.00 81.81 84 THR A CA 1
ATOM 722 C C . THR A 1 84 ? -2.131 -10.356 -15.221 1.00 81.81 84 THR A C 1
ATOM 724 O O . THR A 1 84 ? -1.793 -9.401 -14.507 1.00 81.81 84 THR A O 1
ATOM 727 N N . ALA A 1 85 ? -3.299 -10.976 -15.048 1.00 83.25 85 ALA A N 1
ATOM 728 C CA . ALA A 1 85 ? -4.159 -10.713 -13.908 1.00 83.25 85 ALA A CA 1
ATOM 729 C C . ALA A 1 85 ? -3.616 -11.444 -12.670 1.00 83.25 85 ALA A C 1
ATOM 731 O O . ALA A 1 85 ? -3.519 -12.672 -12.652 1.00 83.25 85 ALA A O 1
ATOM 732 N N . SER A 1 86 ? -3.306 -10.666 -11.633 1.00 87.12 86 SER A N 1
ATOM 733 C CA . SER A 1 86 ? -2.818 -11.155 -10.342 1.00 87.12 86 SER A CA 1
ATOM 734 C C . SER A 1 86 ? -3.626 -10.535 -9.214 1.00 87.12 86 SER A C 1
ATOM 736 O O . SER A 1 86 ? -4.125 -9.407 -9.339 1.00 87.12 86 SER A O 1
ATOM 738 N N . TYR A 1 87 ? -3.760 -11.272 -8.114 1.00 89.25 87 TYR A N 1
ATOM 739 C CA . TYR A 1 87 ? -4.615 -10.870 -7.010 1.00 89.25 87 TYR A CA 1
ATOM 740 C C . TYR A 1 87 ? -3.984 -11.166 -5.656 1.00 89.25 87 TYR A C 1
ATOM 742 O O . TYR A 1 87 ? -3.449 -12.247 -5.426 1.00 89.25 87 TYR A O 1
ATOM 750 N N . VAL A 1 88 ? -4.113 -10.205 -4.748 1.00 90.44 88 VAL A N 1
ATOM 751 C CA . VAL A 1 88 ? -3.811 -10.350 -3.326 1.00 90.44 88 VAL A CA 1
ATOM 752 C C . VAL A 1 88 ? -5.111 -10.667 -2.610 1.00 90.44 88 VAL A C 1
ATOM 754 O O . VAL A 1 88 ? -6.086 -9.932 -2.723 1.00 90.44 88 VAL A O 1
ATOM 757 N N . HIS A 1 89 ? -5.150 -11.783 -1.906 1.00 90.75 89 HIS A N 1
ATOM 758 C CA . HIS A 1 89 ? -6.277 -12.198 -1.096 1.00 90.75 89 HIS A CA 1
ATOM 759 C C . HIS A 1 89 ? -6.024 -11.768 0.341 1.00 90.75 89 HIS A C 1
ATOM 761 O O . HIS A 1 89 ? -4.993 -12.126 0.903 1.00 90.75 89 HIS A O 1
ATOM 767 N N . ILE A 1 90 ? -6.969 -11.042 0.931 1.00 91.00 90 ILE A N 1
ATOM 768 C CA . ILE A 1 90 ? -6.959 -10.675 2.346 1.00 91.00 90 ILE A CA 1
ATOM 769 C C . ILE A 1 90 ? -8.172 -11.308 3.032 1.00 91.00 90 ILE A C 1
ATOM 771 O O . ILE A 1 90 ? -9.313 -10.984 2.703 1.00 91.00 90 ILE A O 1
ATOM 775 N N . LYS A 1 91 ? -7.945 -12.303 3.901 1.00 89.81 91 LYS A N 1
ATOM 776 C CA . LYS A 1 91 ? -9.001 -13.164 4.485 1.00 89.81 91 LYS A CA 1
ATOM 777 C C . LYS A 1 91 ? -10.067 -13.605 3.458 1.00 89.81 91 LYS A C 1
ATOM 779 O O . LYS A 1 91 ? -11.271 -13.472 3.669 1.00 89.81 91 LYS A O 1
ATOM 784 N N . GLY A 1 92 ? -9.621 -14.057 2.285 1.00 83.94 92 GLY A N 1
ATOM 785 C CA . GLY A 1 92 ? -10.491 -14.502 1.188 1.00 83.94 92 GLY A CA 1
ATOM 786 C C . GLY A 1 92 ? -11.066 -13.397 0.288 1.00 83.94 92 GLY A C 1
ATOM 787 O O . GLY A 1 92 ? -11.578 -13.714 -0.784 1.00 83.94 92 GLY A O 1
ATOM 788 N N . LYS A 1 93 ? -10.940 -12.109 0.638 1.00 89.69 93 LYS A N 1
ATOM 789 C CA . LYS A 1 93 ? -11.281 -11.002 -0.270 1.00 89.69 93 LYS A CA 1
ATOM 790 C C . LYS A 1 93 ? -10.210 -10.832 -1.323 1.00 89.69 93 LYS A C 1
ATOM 792 O O . LYS A 1 93 ? -9.062 -10.547 -1.006 1.00 89.69 93 LYS A O 1
ATOM 797 N N . GLN A 1 94 ? -10.613 -10.934 -2.577 1.00 91.00 94 GLN A N 1
ATOM 798 C CA . GLN A 1 94 ? -9.730 -10.763 -3.715 1.00 91.00 94 GLN A CA 1
ATOM 799 C C . GLN A 1 94 ? -9.538 -9.275 -4.046 1.00 91.00 94 GLN A C 1
ATOM 801 O O . GLN A 1 94 ? -10.485 -8.577 -4.408 1.00 91.00 94 GLN A O 1
ATOM 806 N N . ILE A 1 95 ? -8.297 -8.800 -3.956 1.00 91.50 95 ILE A N 1
ATOM 807 C CA . ILE A 1 95 ? -7.869 -7.451 -4.332 1.00 91.50 95 ILE A CA 1
ATOM 808 C C . ILE A 1 95 ? -6.970 -7.565 -5.552 1.00 91.50 95 ILE A C 1
ATOM 810 O O . ILE A 1 95 ? -5.985 -8.300 -5.562 1.00 91.50 95 ILE A O 1
ATOM 814 N N . ARG A 1 96 ? -7.305 -6.844 -6.620 1.00 91.00 96 ARG A N 1
ATOM 815 C CA . ARG A 1 96 ? -6.511 -6.893 -7.847 1.00 91.00 96 ARG A CA 1
ATOM 816 C C . ARG A 1 96 ? -5.176 -6.185 -7.639 1.00 91.00 96 ARG A C 1
ATOM 818 O O . ARG A 1 96 ? -5.144 -5.010 -7.285 1.00 91.00 96 ARG A O 1
ATOM 825 N N . TYR A 1 97 ? -4.086 -6.885 -7.931 1.00 91.44 97 TYR A N 1
ATOM 826 C CA . TYR A 1 97 ? -2.743 -6.323 -7.914 1.00 91.44 97 TYR A CA 1
ATOM 827 C C . TYR A 1 97 ? -2.558 -5.452 -9.164 1.00 91.44 97 TYR A C 1
ATOM 829 O O . TYR A 1 97 ? -2.388 -5.948 -10.280 1.00 91.44 97 TYR A O 1
ATOM 837 N N . ARG A 1 98 ? -2.699 -4.138 -8.981 1.00 92.12 98 ARG A N 1
ATOM 838 C CA . ARG A 1 98 ? -2.543 -3.095 -10.006 1.00 92.12 98 ARG A CA 1
ATOM 839 C C . ARG A 1 98 ? -1.410 -2.150 -9.597 1.00 92.12 98 ARG A C 1
ATOM 841 O O . ARG A 1 98 ? -1.134 -2.049 -8.403 1.00 92.12 98 ARG A O 1
ATOM 848 N N . PRO A 1 99 ? -0.764 -1.460 -10.551 1.00 92.88 99 PR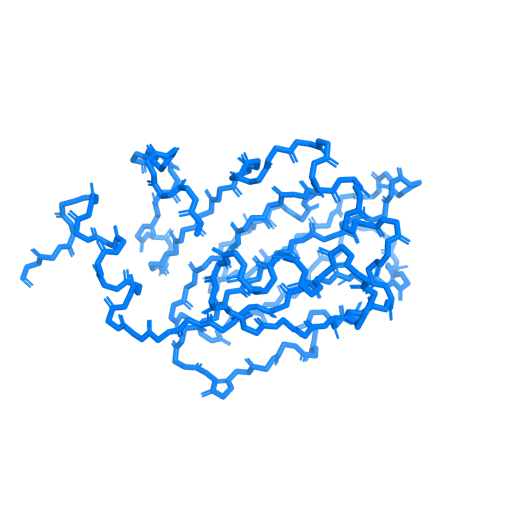O A N 1
ATOM 849 C CA . PRO A 1 99 ? 0.235 -0.452 -10.215 1.00 92.88 99 PRO A CA 1
ATOM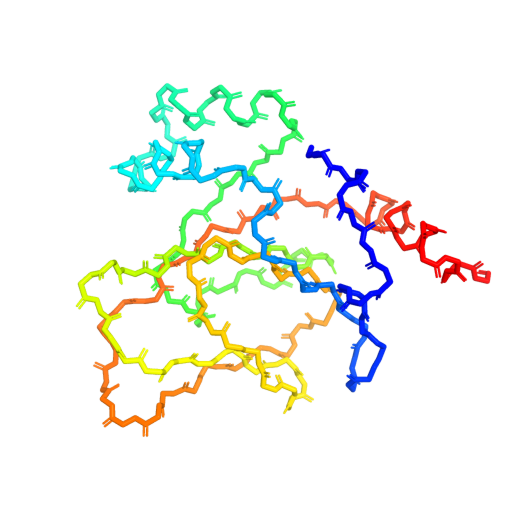 850 C C . PRO A 1 99 ? -0.389 0.679 -9.391 1.00 92.88 99 PRO A C 1
ATOM 852 O O . PRO A 1 99 ? -1.559 1.019 -9.579 1.00 92.88 99 PRO A O 1
ATOM 855 N N . ASN A 1 100 ? 0.412 1.267 -8.503 1.00 94.31 100 ASN A N 1
ATOM 856 C CA . ASN A 1 100 ? 0.046 2.420 -7.682 1.00 94.31 100 ASN A CA 1
ATOM 857 C C . ASN A 1 100 ? -1.219 2.214 -6.823 1.00 94.31 100 ASN A C 1
ATOM 859 O O . ASN A 1 100 ? -2.049 3.114 -6.661 1.00 94.31 100 ASN A O 1
ATOM 863 N N . VAL A 1 101 ? -1.374 1.007 -6.276 1.00 95.19 101 VAL A N 1
ATOM 864 C CA . VAL A 1 101 ? -2.432 0.680 -5.314 1.00 95.19 101 VAL A CA 1
ATOM 865 C C . VAL A 1 101 ? -1.836 0.534 -3.931 1.00 95.19 101 VAL A C 1
ATOM 867 O O . VAL A 1 101 ? -0.860 -0.191 -3.751 1.00 95.19 101 VAL A O 1
ATOM 870 N N . PHE A 1 102 ? -2.449 1.201 -2.963 1.00 95.56 102 PHE A N 1
ATOM 871 C CA . PHE A 1 102 ? -2.179 0.994 -1.554 1.00 95.56 102 PHE A CA 1
ATOM 872 C C . PHE A 1 102 ? -3.223 0.065 -0.953 1.00 95.56 102 PHE A C 1
ATOM 874 O O . PHE A 1 102 ? -4.425 0.264 -1.144 1.00 95.56 102 PHE A O 1
ATOM 881 N N . LEU A 1 103 ? -2.742 -0.909 -0.193 1.00 95.50 103 LEU A N 1
ATOM 882 C CA . LEU A 1 103 ? -3.535 -1.804 0.630 1.00 95.50 103 LEU A CA 1
ATOM 883 C C . LEU A 1 103 ? -3.076 -1.657 2.079 1.00 95.50 103 LEU A C 1
ATOM 885 O O . LEU A 1 103 ? -1.908 -1.895 2.378 1.00 95.50 103 LEU A O 1
ATOM 889 N N . ILE A 1 104 ? -3.982 -1.250 2.963 1.00 95.19 104 ILE A N 1
ATOM 890 C CA . ILE A 1 104 ? -3.699 -1.032 4.386 1.00 95.19 104 ILE A CA 1
ATOM 891 C C . ILE A 1 104 ? -4.660 -1.877 5.211 1.00 95.19 104 ILE A C 1
ATOM 893 O O . ILE A 1 104 ? -5.867 -1.805 4.991 1.00 95.19 104 ILE A O 1
ATOM 897 N N . SER A 1 105 ? -4.161 -2.678 6.148 1.00 94.75 105 SER A N 1
ATOM 898 C CA . SER A 1 105 ? -5.007 -3.469 7.045 1.00 94.75 105 SER A CA 1
ATOM 899 C C . SER A 1 105 ? -4.250 -3.903 8.297 1.00 94.75 105 SER A C 1
ATOM 901 O O . SER A 1 105 ? -3.036 -4.069 8.268 1.00 94.75 105 SER A O 1
ATOM 903 N N . LYS A 1 106 ? -4.979 -4.156 9.387 1.00 93.75 106 LYS A N 1
ATOM 904 C CA . LYS A 1 106 ? -4.467 -4.890 10.560 1.00 93.75 106 LYS A CA 1
ATOM 905 C C . LYS A 1 106 ? -4.521 -6.414 10.383 1.00 93.75 106 LYS A C 1
ATOM 907 O O . LYS A 1 106 ? -4.004 -7.160 11.210 1.00 93.75 106 LYS A O 1
ATOM 912 N N . CYS A 1 107 ? -5.200 -6.903 9.344 1.00 92.44 107 CYS A N 1
ATOM 913 C CA . CYS A 1 107 ? -5.265 -8.330 9.052 1.00 92.44 107 CYS A CA 1
ATOM 914 C C . CYS A 1 107 ? -3.877 -8.844 8.661 1.00 92.44 107 CYS A C 1
ATOM 916 O O . CYS A 1 107 ? -3.159 -8.165 7.938 1.00 92.44 107 CYS A O 1
ATOM 918 N N . LYS A 1 108 ? -3.527 -10.054 9.109 1.00 91.31 108 LYS A N 1
ATOM 919 C CA . LYS A 1 108 ? -2.253 -10.721 8.792 1.00 91.31 108 LYS A CA 1
ATOM 920 C C . LYS A 1 108 ? -2.417 -11.917 7.843 1.00 91.31 108 LYS A C 1
ATOM 922 O O . LYS A 1 108 ? -1.437 -12.567 7.502 1.00 91.31 108 LYS A O 1
ATOM 927 N N . ASP A 1 109 ? -3.645 -12.211 7.409 1.00 89.56 109 ASP A N 1
ATOM 928 C CA . ASP A 1 109 ? -3.947 -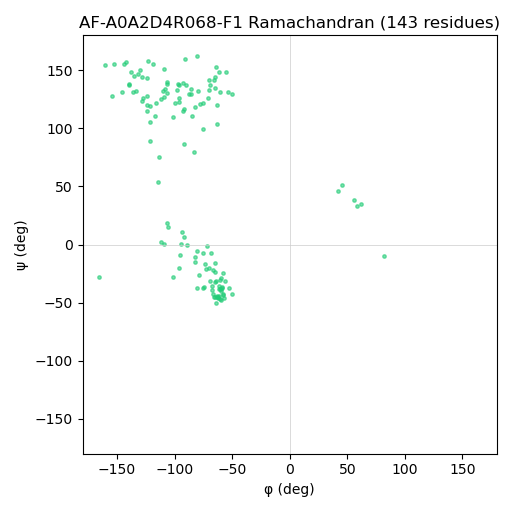13.301 6.472 1.00 89.56 109 ASP A CA 1
ATOM 929 C C . ASP A 1 109 ? -3.924 -12.784 5.031 1.00 89.56 109 ASP A C 1
ATOM 931 O O . ASP A 1 109 ? -4.954 -12.375 4.482 1.00 89.56 109 ASP A O 1
ATOM 935 N N . PHE A 1 110 ? -2.725 -12.791 4.446 1.00 86.88 110 PHE A N 1
ATOM 936 C CA . PHE A 1 110 ? -2.495 -12.484 3.041 1.00 86.88 110 PHE A CA 1
ATOM 937 C C . PHE A 1 110 ? -2.124 -13.743 2.266 1.00 86.88 110 PHE A C 1
ATOM 939 O O . PHE A 1 110 ? -1.257 -14.516 2.667 1.00 86.88 110 PHE A O 1
ATOM 946 N N . LYS A 1 111 ? -2.747 -13.922 1.103 1.00 83.50 111 LYS A N 1
ATOM 947 C CA . LYS A 1 111 ? -2.393 -14.966 0.137 1.00 83.50 111 LYS A CA 1
ATOM 948 C C . LYS A 1 111 ? -2.283 -14.358 -1.242 1.00 83.50 111 LYS A C 1
ATOM 950 O O . LYS A 1 111 ? -3.022 -13.439 -1.576 1.00 83.50 111 LYS A O 1
ATOM 955 N N . PHE A 1 112 ? -1.391 -14.880 -2.064 1.00 78.31 112 PHE A N 1
ATOM 956 C CA . PHE A 1 112 ? -1.258 -14.416 -3.434 1.00 78.31 112 PHE A CA 1
ATOM 957 C C . PHE A 1 112 ? -1.737 -15.474 -4.410 1.00 78.31 112 PHE A C 1
ATOM 959 O O . PHE A 1 112 ? -1.385 -16.645 -4.285 1.00 78.31 112 PHE A O 1
ATOM 966 N N . VAL A 1 113 ? -2.572 -15.056 -5.359 1.00 75.81 113 VAL A N 1
ATOM 967 C CA . VAL A 1 113 ? -3.202 -15.954 -6.322 1.00 75.81 113 VAL A CA 1
ATOM 968 C C . VAL A 1 113 ? -2.950 -15.440 -7.734 1.00 75.81 113 VAL A C 1
ATOM 970 O O . VAL A 1 113 ? -3.246 -14.289 -8.076 1.00 75.81 113 VAL A O 1
ATOM 973 N N . HIS A 1 114 ? -2.412 -16.330 -8.565 1.00 71.00 114 HIS A N 1
ATOM 974 C CA . HIS A 1 114 ? -2.201 -16.118 -9.993 1.00 71.00 114 HIS A CA 1
ATOM 975 C C . HIS A 1 114 ? -3.338 -16.734 -10.794 1.00 71.00 114 HIS A C 1
ATOM 977 O O . HIS A 1 114 ? -3.743 -17.859 -10.516 1.00 71.00 114 HIS A O 1
ATOM 983 N N . ALA A 1 115 ? -3.818 -16.030 -11.819 1.00 63.66 115 ALA A N 1
ATOM 984 C CA . ALA A 1 115 ? -4.917 -16.532 -12.637 1.00 63.66 115 ALA A CA 1
ATOM 985 C C . ALA A 1 115 ? -4.496 -17.589 -13.679 1.00 63.66 115 ALA A C 1
ATOM 987 O O . ALA A 1 115 ? -5.340 -18.380 -14.086 1.00 63.66 115 ALA A O 1
ATOM 988 N N . SER A 1 116 ? -3.238 -17.615 -14.151 1.00 56.50 116 SER A N 1
ATOM 989 C CA . SER A 1 116 ? -2.871 -18.523 -15.261 1.00 56.50 116 SER A CA 1
ATOM 990 C C . SER A 1 116 ? -1.378 -18.759 -15.531 1.00 56.50 116 SER A C 1
ATOM 992 O O . SER A 1 116 ? -1.027 -19.819 -16.043 1.00 56.50 116 SER A O 1
ATOM 994 N N . ARG A 1 117 ? -0.475 -17.820 -15.217 1.00 62.06 117 ARG A N 1
ATOM 995 C CA . ARG A 1 117 ? 0.981 -17.974 -15.415 1.00 62.06 117 ARG A CA 1
ATOM 996 C C . ARG A 1 117 ? 1.735 -17.751 -14.110 1.00 62.06 117 ARG A C 1
ATOM 998 O O . ARG A 1 117 ? 1.358 -16.882 -13.326 1.00 62.06 117 ARG A O 1
ATOM 1005 N N . LYS A 1 118 ? 2.805 -18.528 -13.897 1.00 56.97 118 LYS A N 1
ATOM 1006 C CA . LYS A 1 118 ? 3.729 -18.356 -12.769 1.00 56.97 118 LYS A CA 1
ATOM 1007 C C . LYS A 1 118 ? 4.388 -16.987 -12.916 1.00 56.97 118 LYS A C 1
ATOM 1009 O O . LYS A 1 118 ? 5.218 -16.778 -13.796 1.00 56.97 118 LYS A O 1
ATOM 1014 N N . TYR A 1 119 ? 3.935 -16.040 -12.113 1.00 62.03 119 TYR A N 1
ATOM 1015 C CA . TYR A 1 119 ? 4.517 -14.710 -12.043 1.00 62.03 119 TYR A CA 1
ATOM 1016 C C . TYR A 1 119 ? 5.933 -14.851 -11.505 1.00 62.03 119 TYR A C 1
ATOM 1018 O O . TYR A 1 119 ? 6.155 -15.597 -10.552 1.00 62.03 119 TYR A O 1
ATOM 1026 N N . ILE A 1 120 ? 6.889 -14.174 -12.131 1.00 63.69 120 ILE A N 1
ATOM 1027 C CA . ILE A 1 120 ? 8.292 -14.339 -11.747 1.00 63.69 120 ILE A CA 1
ATOM 1028 C C . ILE A 1 120 ? 8.597 -13.499 -10.497 1.00 63.69 120 ILE A C 1
ATOM 1030 O O . ILE A 1 120 ? 9.332 -13.967 -9.636 1.00 63.69 120 ILE A O 1
ATOM 1034 N N . ARG A 1 121 ? 8.021 -12.290 -10.367 1.00 78.56 121 ARG A N 1
ATOM 1035 C CA . ARG A 1 121 ? 8.268 -11.353 -9.248 1.00 78.56 121 ARG A CA 1
ATOM 1036 C C . ARG A 1 121 ? 7.090 -10.423 -9.037 1.00 78.56 121 ARG A C 1
ATOM 1038 O O . ARG A 1 121 ? 6.714 -9.787 -10.005 1.00 78.56 121 ARG A O 1
ATOM 1045 N N . SER A 1 122 ? 6.540 -10.285 -7.832 1.00 85.88 122 SER A N 1
ATOM 1046 C CA . SER A 1 122 ? 5.446 -9.357 -7.475 1.00 85.88 122 SER A CA 1
ATOM 1047 C C . SER A 1 122 ? 5.900 -8.262 -6.519 1.00 85.88 122 SER A C 1
ATOM 1049 O O . SER A 1 122 ? 5.577 -8.317 -5.331 1.00 85.88 122 SER A O 1
ATOM 1051 N N . PRO A 1 123 ? 6.637 -7.258 -7.023 1.00 92.19 123 PRO A N 1
ATOM 1052 C CA . PRO A 1 123 ? 7.253 -6.268 -6.167 1.00 92.19 123 PRO A CA 1
ATOM 1053 C C . PRO A 1 123 ? 6.229 -5.349 -5.498 1.00 92.19 123 PRO A C 1
ATOM 1055 O O . PRO A 1 123 ? 5.268 -4.855 -6.099 1.00 92.19 123 PRO A O 1
ATOM 1058 N N . PHE A 1 124 ? 6.446 -5.081 -4.226 1.00 93.94 124 PHE A N 1
ATOM 1059 C CA . PHE A 1 124 ? 5.714 -4.065 -3.493 1.00 93.94 124 PHE A CA 1
ATOM 1060 C C . PHE A 1 124 ? 6.649 -3.394 -2.507 1.00 93.94 124 PHE A C 1
ATOM 1062 O O . PHE A 1 124 ? 7.644 -3.961 -2.055 1.00 93.94 124 PHE A O 1
ATOM 1069 N N . VAL A 1 125 ? 6.298 -2.168 -2.162 1.00 95.50 125 VAL A N 1
ATOM 1070 C CA . VAL A 1 125 ? 6.942 -1.449 -1.079 1.00 95.50 125 VAL A CA 1
ATOM 1071 C C . VAL A 1 125 ? 6.046 -1.566 0.137 1.00 95.50 125 VAL A C 1
ATOM 1073 O O . VAL A 1 125 ? 4.876 -1.193 0.093 1.00 95.50 125 VAL A O 1
ATOM 1076 N N . GLN A 1 126 ? 6.590 -2.123 1.211 1.00 95.19 126 GLN A N 1
ATOM 1077 C CA . GLN A 1 126 ? 5.957 -2.110 2.517 1.00 95.19 126 GLN A CA 1
ATOM 1078 C C . GLN A 1 126 ? 6.367 -0.828 3.236 1.00 95.19 126 GLN A C 1
ATOM 1080 O O . GLN A 1 126 ? 7.553 -0.493 3.270 1.00 95.19 126 GLN A O 1
ATOM 1085 N N . LEU A 1 127 ? 5.385 -0.099 3.755 1.00 94.88 127 LEU A N 1
ATOM 1086 C CA . LEU A 1 127 ? 5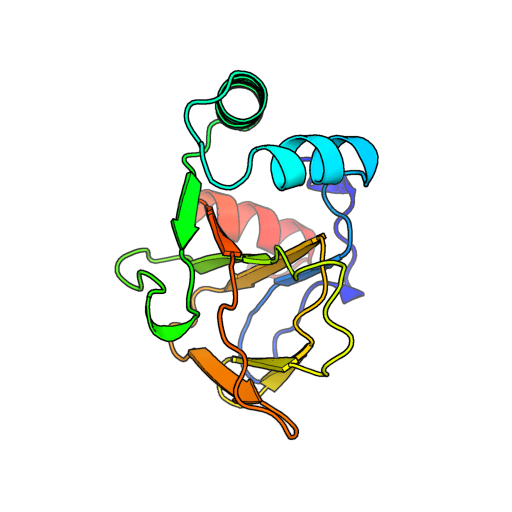.597 1.139 4.494 1.00 94.88 127 LEU A CA 1
ATOM 1087 C C . LEU A 1 127 ? 5.298 0.929 5.976 1.00 94.88 127 LEU A C 1
ATOM 1089 O O . LEU A 1 127 ? 4.434 0.130 6.339 1.00 94.88 127 LEU A O 1
ATOM 1093 N N . ASP A 1 128 ? 5.973 1.703 6.817 1.00 92.75 128 ASP A N 1
ATOM 1094 C CA . ASP A 1 128 ? 5.719 1.687 8.254 1.00 92.75 128 ASP A CA 1
ATOM 1095 C C . ASP A 1 128 ? 4.566 2.628 8.612 1.00 92.75 128 ASP A C 1
ATOM 1097 O O . ASP A 1 128 ? 4.516 3.788 8.183 1.00 92.75 128 ASP A O 1
ATOM 1101 N N . MET A 1 129 ? 3.650 2.121 9.436 1.00 91.31 129 MET A N 1
ATOM 1102 C CA . MET A 1 129 ? 2.553 2.872 10.035 1.00 91.31 129 MET A CA 1
ATOM 1103 C C . MET A 1 129 ? 2.278 2.324 11.435 1.00 91.31 129 MET A C 1
ATOM 1105 O O . MET A 1 129 ? 2.136 1.117 11.619 1.00 91.31 129 MET A O 1
ATOM 1109 N N . ASN A 1 130 ? 2.178 3.213 12.422 1.00 90.62 130 ASN A N 1
ATOM 1110 C CA . ASN A 1 130 ? 1.733 2.833 13.759 1.00 90.62 130 ASN A CA 1
ATOM 1111 C C . ASN A 1 130 ? 0.196 2.727 13.820 1.00 90.62 130 ASN A C 1
ATOM 1113 O O . ASN A 1 130 ? -0.536 3.256 12.977 1.00 90.62 130 ASN A O 1
ATOM 1117 N N . VAL A 1 131 ? -0.300 2.049 14.852 1.00 92.19 131 VAL A N 1
ATOM 1118 C CA . VAL A 1 131 ? -1.738 1.818 15.050 1.00 92.19 131 VAL A CA 1
ATOM 1119 C C . VAL A 1 131 ? -2.519 3.125 15.225 1.00 92.19 131 VAL A C 1
ATOM 1121 O O . VAL A 1 131 ? -3.642 3.226 14.729 1.00 92.19 131 VAL A O 1
ATOM 1124 N N . ASP A 1 132 ? -1.942 4.135 15.875 1.00 92.31 132 ASP A N 1
ATOM 1125 C CA . ASP A 1 132 ? -2.614 5.412 16.131 1.00 92.31 132 ASP A CA 1
ATOM 1126 C C . ASP A 1 132 ? -2.883 6.194 14.847 1.00 92.31 132 ASP A C 1
ATOM 1128 O O . ASP A 1 132 ? -3.975 6.734 14.661 1.00 92.31 132 ASP A O 1
ATOM 1132 N N . ASP A 1 133 ? -1.922 6.234 13.931 1.00 91.62 133 ASP A N 1
ATOM 1133 C CA . ASP A 1 133 ? -2.064 6.892 12.637 1.00 91.62 133 ASP A CA 1
ATOM 1134 C C . ASP A 1 133 ? -3.069 6.157 11.754 1.00 91.62 133 ASP A C 1
ATOM 1136 O O . ASP A 1 133 ? -3.913 6.799 11.125 1.00 91.62 133 ASP A O 1
ATOM 1140 N N . TYR A 1 134 ? -3.070 4.824 11.787 1.00 92.44 134 TYR A N 1
ATOM 1141 C CA . TYR A 1 134 ? -4.114 4.042 11.135 1.00 92.44 134 TYR A CA 1
ATOM 1142 C C . TYR A 1 134 ? -5.500 4.349 11.719 1.00 92.44 134 TYR A C 1
ATOM 1144 O O . TYR A 1 134 ? -6.435 4.650 10.978 1.00 92.44 134 TYR A O 1
ATOM 1152 N N . ASN A 1 135 ? -5.640 4.380 13.047 1.00 91.69 135 ASN A N 1
ATOM 1153 C CA . ASN A 1 135 ? -6.904 4.718 13.700 1.00 91.69 135 ASN A CA 1
ATOM 1154 C C . ASN A 1 135 ? -7.360 6.147 13.355 1.00 91.69 135 ASN A C 1
ATOM 1156 O O . ASN A 1 135 ? -8.547 6.361 13.120 1.00 91.69 135 ASN A O 1
ATOM 1160 N N . LYS A 1 136 ? -6.446 7.127 13.262 1.00 91.56 136 LYS A N 1
ATOM 1161 C CA . LYS A 1 136 ? -6.757 8.494 12.788 1.00 91.56 136 LYS A CA 1
ATOM 1162 C C . LYS A 1 136 ? -7.308 8.491 11.364 1.00 91.56 136 LYS A C 1
ATOM 1164 O O . LYS A 1 136 ? -8.212 9.272 11.068 1.00 91.56 136 LYS A O 1
ATOM 1169 N N . ILE A 1 137 ? -6.783 7.630 10.490 1.00 90.62 137 ILE A N 1
ATOM 1170 C CA . ILE A 1 137 ? -7.318 7.448 9.139 1.00 90.62 137 ILE A CA 1
ATOM 1171 C C . ILE A 1 137 ? -8.735 6.867 9.214 1.00 90.62 137 ILE A C 1
ATOM 1173 O O . ILE A 1 137 ? -9.634 7.412 8.578 1.00 90.62 137 ILE A O 1
ATOM 1177 N N . LEU A 1 138 ? -8.968 5.845 10.044 1.00 89.75 138 LEU A N 1
ATOM 1178 C CA . LEU A 1 138 ? -10.298 5.250 10.229 1.00 89.75 138 LEU A CA 1
ATOM 1179 C C . LEU A 1 138 ? -11.352 6.246 10.725 1.00 89.75 138 LEU A C 1
ATOM 1181 O O . LEU A 1 138 ? -12.498 6.201 10.272 1.00 89.75 138 LEU A O 1
ATOM 1185 N N . LYS A 1 139 ? -10.973 7.191 11.600 1.00 88.81 139 LYS A N 1
ATOM 1186 C CA . LYS A 1 139 ? -11.889 8.247 12.072 1.00 88.81 139 LYS A CA 1
ATOM 1187 C C . LYS A 1 139 ? -12.492 9.048 10.917 1.00 88.81 139 LYS A C 1
ATOM 1189 O O . LYS A 1 139 ? -13.638 9.472 11.012 1.00 88.81 139 LYS A O 1
ATOM 1194 N N . ARG A 1 140 ? -11.760 9.219 9.807 1.00 85.62 140 ARG A N 1
ATOM 1195 C CA . ARG A 1 140 ? -12.238 9.945 8.614 1.00 85.62 140 ARG A CA 1
ATOM 1196 C C . ARG A 1 140 ? -13.394 9.243 7.906 1.00 85.62 140 ARG A C 1
ATOM 1198 O O . ARG A 1 140 ? -14.143 9.896 7.190 1.00 85.62 140 ARG A O 1
ATOM 1205 N N . PHE A 1 141 ? -13.546 7.939 8.110 1.00 84.88 141 PHE A N 1
ATOM 1206 C CA . PHE A 1 141 ? -14.666 7.158 7.590 1.00 84.88 141 PHE A CA 1
ATOM 1207 C C . PHE A 1 141 ? -15.819 7.041 8.599 1.00 84.88 141 PHE A C 1
ATOM 1209 O O . PHE A 1 141 ? -16.730 6.247 8.385 1.00 84.88 141 PHE A O 1
ATOM 1216 N N . ASN A 1 142 ? -15.787 7.811 9.698 1.00 74.50 142 ASN A N 1
ATOM 1217 C CA . ASN A 1 142 ? -16.709 7.707 10.836 1.00 74.50 142 ASN A CA 1
ATOM 1218 C C . ASN A 1 142 ? -16.699 6.315 11.499 1.00 74.50 142 ASN A C 1
ATOM 1220 O O . ASN A 1 142 ? -17.729 5.841 11.972 1.00 74.50 142 ASN A O 1
ATOM 1224 N N . LYS A 1 143 ? -15.541 5.636 11.515 1.00 63.12 143 LYS A N 1
ATOM 1225 C CA . LYS A 1 143 ? -15.399 4.248 11.998 1.00 63.12 143 LYS A CA 1
ATOM 1226 C C . LYS A 1 143 ? -14.693 4.097 13.348 1.00 63.12 143 LYS A C 1
ATOM 1228 O O . LYS A 1 143 ? -14.277 3.001 13.699 1.00 63.12 143 LYS A O 1
ATOM 1233 N N . THR A 1 14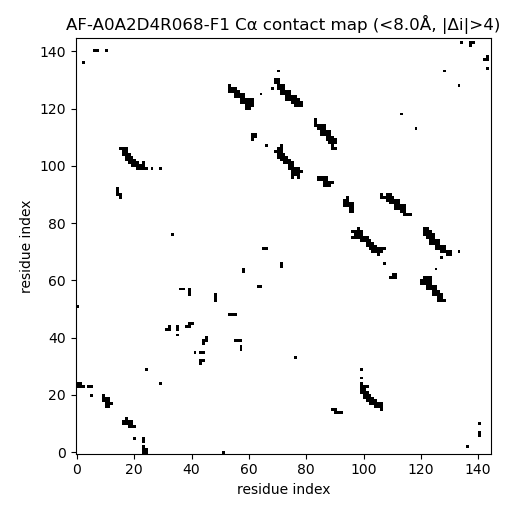4 ? -14.606 5.157 14.145 1.00 48.94 144 THR A N 1
ATOM 1234 C CA . THR A 1 144 ? -14.272 5.016 15.572 1.00 48.94 144 THR A CA 1
ATOM 1235 C C . THR A 1 144 ? -15.526 5.129 16.415 1.00 48.94 144 THR A C 1
ATOM 1237 O O . THR A 1 144 ? -16.090 6.219 16.507 1.00 48.94 144 THR A O 1
ATOM 1240 N N . THR A 1 145 ? -15.921 3.996 16.995 1.00 43.16 145 THR A N 1
ATOM 1241 C CA . THR A 1 145 ? -16.727 3.949 18.222 1.00 43.16 145 THR A CA 1
ATOM 1242 C C . THR A 1 145 ? -15.796 4.145 19.409 1.00 43.16 145 THR A C 1
ATOM 1244 O O . THR A 1 145 ? -14.667 3.603 19.334 1.00 43.16 145 THR A O 1
#

pLDDT: mean 88.13, std 9.2, range [43.16, 96.19]

Nearest PDB structures (foldseek):
  8ag3-assembly1_D  TM=4.461E-01  e=3.200E-02  Vaccinia virus Western Reserve
  6q9i-assembly1_A  TM=5.581E-01  e=8.499E-01  Homo sapiens
  8ag5-assembly1_D  TM=2.878E-01  e=6.321E-02  Vaccinia virus Western Reserve
  6j4b-assembly1_A  TM=5.287E-01  e=1.900E+00  Streptomyces sp. B9173
  1sef-assembly1_A  TM=4.965E-01  e=1.394E+00  Enterococcus faecalis V583